Protein AF-A0A5D3K9W5-F1 (afdb_monomer_lite)

Secondary structure (DSSP, 8-state):
--HHHHHHHHHGGGGGSPPPPSPPP---PPPPPPHHHHHHHHHHHHHHHHHHHHHHHHHHHHHHHHHHHHHHHHS-----------------

Foldseek 3Di:
DDPLVVQCVVPNPVSNVDDDDDDPPDDPDDDDQDPVNVVVVVVVVVVVVVVVVVVVVVVVVVVVVVVVVVVVVPPDPPPDDDDPPPPPDDDD

Radius of gyration: 39.45 Å; chains: 1; bounding box: 57×43×118 Å

pLDDT: mean 80.97, std 15.89, range [46.09, 98.56]

Structure (mmCIF, N/CA/C/O backbone):
data_AF-A0A5D3K9W5-F1
#
_entry.id   AF-A0A5D3K9W5-F1
#
loop_
_atom_site.group_PDB
_atom_site.id
_atom_site.type_symbol
_atom_site.label_atom_id
_atom_site.label_alt_id
_atom_site.label_comp_id
_atom_site.label_asym_id
_atom_site.label_entity_id
_atom_site.label_seq_id
_atom_site.pdbx_PDB_ins_code
_atom_site.Cartn_x
_atom_site.Cartn_y
_atom_site.Cartn_z
_atom_site.occupancy
_atom_site.B_iso_or_equiv
_atom_site.auth_seq_id
_atom_site.auth_comp_id
_atom_site.auth_asym_id
_atom_site.auth_atom_id
_atom_site.pdbx_PDB_model_num
ATOM 1 N N . LEU A 1 1 ? 4.114 -2.604 -36.233 1.00 66.62 1 LEU A N 1
ATOM 2 C CA . LEU A 1 1 ? 3.705 -3.005 -37.598 1.00 66.62 1 LEU A CA 1
ATOM 3 C C . LEU A 1 1 ? 4.788 -3.911 -38.183 1.00 66.62 1 LEU A C 1
ATOM 5 O O . LEU A 1 1 ? 5.950 -3.522 -38.111 1.00 66.62 1 LEU A O 1
ATOM 9 N N . HIS A 1 2 ? 4.439 -5.111 -38.656 1.00 83.50 2 HIS A N 1
ATOM 10 C CA . HIS A 1 2 ? 5.404 -6.132 -39.094 1.00 83.50 2 HIS A CA 1
ATOM 11 C C . HIS A 1 2 ? 6.108 -5.765 -40.407 1.00 83.50 2 HIS A C 1
ATOM 13 O O . HIS A 1 2 ? 5.531 -5.095 -41.263 1.00 83.50 2 HIS A O 1
ATOM 19 N N . ASP A 1 3 ? 7.340 -6.246 -40.583 1.00 80.69 3 ASP A N 1
ATOM 20 C CA . ASP A 1 3 ? 8.166 -5.910 -41.748 1.00 80.69 3 ASP A CA 1
ATOM 21 C C . ASP A 1 3 ? 7.603 -6.449 -43.071 1.00 80.69 3 ASP A C 1
ATOM 23 O O . ASP A 1 3 ? 7.812 -5.823 -44.108 1.00 80.69 3 ASP A O 1
ATOM 27 N N . TRP A 1 4 ? 6.849 -7.557 -43.056 1.00 80.88 4 TRP A N 1
ATOM 28 C CA . TRP A 1 4 ? 6.196 -8.104 -44.255 1.00 80.88 4 TRP A CA 1
ATOM 29 C C . TRP A 1 4 ? 5.082 -7.186 -44.783 1.00 80.88 4 TRP A C 1
ATOM 31 O O . TRP A 1 4 ? 5.018 -6.947 -45.984 1.00 80.88 4 TRP A O 1
ATOM 41 N N . ILE A 1 5 ? 4.291 -6.577 -43.887 1.00 89.69 5 ILE A N 1
ATOM 42 C CA . ILE A 1 5 ? 3.232 -5.614 -44.242 1.00 89.69 5 ILE A CA 1
ATOM 43 C C . ILE A 1 5 ? 3.845 -4.393 -44.929 1.00 89.69 5 ILE A C 1
ATOM 45 O O . ILE A 1 5 ? 3.334 -3.913 -45.937 1.00 89.69 5 ILE A O 1
ATOM 49 N N . LYS A 1 6 ? 4.973 -3.900 -44.399 1.00 87.62 6 LYS A N 1
ATOM 50 C CA . LYS A 1 6 ? 5.649 -2.720 -44.949 1.00 87.62 6 LYS A CA 1
ATOM 51 C C . LYS A 1 6 ? 6.103 -2.917 -46.393 1.00 87.62 6 LYS A C 1
ATOM 53 O O . LYS A 1 6 ? 6.005 -1.967 -47.153 1.00 87.62 6 LYS A O 1
ATOM 58 N N . ALA A 1 7 ? 6.570 -4.105 -46.779 1.00 85.81 7 ALA A N 1
ATOM 59 C CA . ALA A 1 7 ? 6.966 -4.306 -48.176 1.00 85.81 7 ALA A CA 1
ATOM 60 C C . ALA A 1 7 ? 5.851 -4.738 -49.100 1.00 85.81 7 ALA A C 1
ATOM 62 O O . ALA A 1 7 ? 5.932 -4.418 -50.274 1.00 85.81 7 ALA A O 1
ATOM 63 N N . TRP A 1 8 ? 4.804 -5.392 -48.597 1.00 87.62 8 TRP A N 1
ATOM 64 C CA . TRP A 1 8 ? 3.592 -5.550 -49.398 1.00 87.62 8 TRP A CA 1
ATOM 65 C C . TRP A 1 8 ? 3.051 -4.183 -49.838 1.00 87.62 8 TRP A C 1
ATOM 67 O O . TRP A 1 8 ? 2.702 -3.993 -50.995 1.00 87.62 8 TRP A O 1
ATOM 77 N N . ASN A 1 9 ? 3.055 -3.201 -48.933 1.00 90.94 9 ASN A N 1
ATOM 78 C CA . ASN A 1 9 ? 2.618 -1.844 -49.257 1.00 90.94 9 ASN A CA 1
ATOM 79 C C . ASN A 1 9 ? 3.598 -1.066 -50.151 1.00 90.94 9 ASN A C 1
ATOM 81 O O . ASN A 1 9 ? 3.175 -0.105 -50.784 1.00 90.94 9 ASN A O 1
ATOM 85 N N . ALA A 1 10 ? 4.884 -1.426 -50.164 1.00 87.75 10 ALA A N 1
ATOM 86 C CA . ALA A 1 10 ? 5.903 -0.724 -50.946 1.00 87.75 10 ALA A CA 1
ATOM 87 C C . ALA A 1 10 ? 6.040 -1.295 -52.364 1.00 87.75 10 ALA A C 1
ATOM 89 O O . ALA A 1 10 ? 5.978 -0.547 -53.333 1.00 87.75 10 ALA A O 1
ATOM 90 N N . ASP A 1 11 ? 6.179 -2.617 -52.469 1.00 86.88 11 ASP A N 1
ATOM 91 C CA . ASP A 1 11 ? 6.579 -3.313 -53.695 1.00 86.88 11 ASP A CA 1
ATOM 92 C C . ASP A 1 11 ? 5.565 -4.405 -54.101 1.00 86.88 11 ASP A C 1
ATOM 94 O O . ASP A 1 11 ? 5.822 -5.211 -54.993 1.00 86.88 11 ASP A O 1
ATOM 98 N N . GLY A 1 12 ? 4.409 -4.487 -53.428 1.00 87.50 12 GLY A N 1
ATOM 99 C CA . GLY A 1 12 ? 3.373 -5.471 -53.740 1.00 87.50 12 GLY A CA 1
ATOM 100 C C . GLY A 1 12 ? 3.854 -6.923 -53.568 1.00 87.50 12 GLY A C 1
ATOM 101 O O . GLY A 1 12 ? 4.575 -7.229 -52.610 1.00 87.50 12 GLY A O 1
ATOM 102 N N . PRO A 1 13 ? 3.466 -7.840 -54.476 1.00 88.00 13 PRO A N 1
ATOM 103 C CA . PRO A 1 13 ? 3.903 -9.237 -54.443 1.00 88.00 13 PRO A CA 1
ATOM 104 C C . PRO A 1 13 ? 5.429 -9.411 -54.494 1.00 88.00 13 PRO A C 1
ATOM 106 O O . PRO A 1 13 ? 5.964 -10.293 -53.818 1.00 88.00 13 PRO A O 1
ATOM 109 N N . ASP A 1 14 ? 6.143 -8.545 -55.218 1.00 83.00 14 ASP A N 1
ATOM 110 C CA . ASP A 1 14 ? 7.606 -8.609 -55.336 1.00 83.00 14 ASP A CA 1
ATOM 111 C C . ASP A 1 14 ? 8.300 -8.291 -54.001 1.00 83.00 14 ASP A C 1
ATOM 113 O O . ASP A 1 14 ? 9.337 -8.874 -53.665 1.00 83.00 14 ASP A O 1
ATOM 117 N N . GLY A 1 15 ? 7.664 -7.473 -53.157 1.00 84.44 15 GLY A N 1
ATOM 118 C CA . GLY A 1 15 ? 8.113 -7.161 -51.799 1.00 84.44 15 GLY A CA 1
ATOM 119 C C . GLY A 1 15 ? 8.074 -8.340 -50.824 1.00 84.44 15 GLY A C 1
ATOM 120 O O . G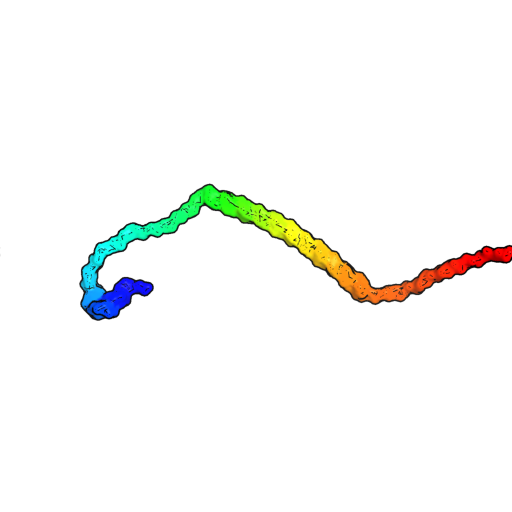LY A 1 15 ? 8.691 -8.274 -49.756 1.00 84.44 15 GLY A O 1
ATOM 121 N N . LEU A 1 16 ? 7.387 -9.437 -51.154 1.00 81.94 16 LEU A N 1
ATOM 122 C CA . LEU A 1 16 ? 7.406 -10.666 -50.352 1.00 81.94 16 LEU A CA 1
ATOM 123 C C . LEU A 1 16 ? 8.569 -11.597 -50.724 1.00 81.94 16 LEU A C 1
ATOM 125 O O . LEU A 1 16 ? 9.017 -12.362 -49.873 1.00 81.94 16 LEU A O 1
ATOM 129 N N . ASN A 1 17 ? 9.103 -11.483 -51.945 1.00 82.56 17 ASN A N 1
ATOM 130 C CA . ASN A 1 17 ? 10.204 -12.308 -52.461 1.00 82.56 17 ASN A CA 1
ATOM 131 C C . ASN A 1 17 ? 11.592 -11.667 -52.291 1.00 82.56 17 ASN A C 1
ATOM 133 O O . ASN A 1 17 ? 12.596 -12.183 -52.791 1.00 82.56 17 ASN A O 1
ATOM 137 N N . ARG A 1 18 ? 11.683 -10.541 -51.579 1.00 77.31 18 ARG A N 1
ATOM 138 C CA . ARG A 1 18 ? 12.962 -9.871 -51.322 1.00 77.31 18 ARG A CA 1
ATOM 139 C C . ARG A 1 18 ? 13.914 -10.771 -50.538 1.00 77.31 18 ARG A C 1
ATOM 141 O O . ARG A 1 18 ? 13.540 -11.407 -49.550 1.00 77.31 18 ARG A O 1
ATOM 148 N N . LYS A 1 19 ? 15.184 -10.782 -50.952 1.00 75.00 19 LYS A N 1
ATOM 149 C CA . LYS A 1 19 ? 16.235 -11.470 -50.195 1.00 75.00 19 LYS A CA 1
ATOM 150 C C . LYS A 1 19 ? 16.302 -10.875 -48.782 1.00 75.00 19 LYS A C 1
ATOM 152 O O . LYS A 1 19 ? 16.240 -9.649 -48.660 1.00 75.00 19 LYS A O 1
ATOM 157 N N . PRO A 1 20 ? 16.418 -11.705 -47.726 1.00 69.44 20 PRO A N 1
ATOM 158 C CA . PRO A 1 20 ? 16.561 -11.211 -46.365 1.00 69.44 20 PRO A CA 1
ATOM 159 C C . PRO A 1 20 ? 17.662 -10.152 -46.303 1.00 69.44 20 PRO A C 1
ATOM 161 O O . PRO A 1 20 ? 18.812 -10.423 -46.653 1.00 69.44 20 PRO A O 1
ATOM 164 N N . GLY A 1 21 ? 17.288 -8.937 -45.901 1.00 70.00 21 GLY A N 1
ATOM 165 C CA . GLY A 1 21 ? 18.251 -7.869 -45.671 1.00 70.00 21 GLY A CA 1
ATOM 166 C C . GLY A 1 21 ? 19.200 -8.223 -44.519 1.00 70.00 21 GLY A C 1
ATOM 167 O O . GLY A 1 21 ? 18.948 -9.182 -43.778 1.00 70.00 21 GLY A O 1
ATOM 168 N N . PRO A 1 22 ? 20.284 -7.454 -44.332 1.00 74.12 22 PRO A N 1
ATOM 169 C CA . PRO A 1 22 ? 21.192 -7.637 -43.206 1.00 74.12 22 PRO A CA 1
ATOM 170 C C . PRO A 1 22 ? 20.408 -7.731 -41.895 1.00 74.12 22 PRO A C 1
ATOM 172 O O . PRO A 1 22 ? 19.527 -6.905 -41.636 1.00 74.12 22 PRO A O 1
ATOM 175 N N . LYS A 1 23 ? 20.694 -8.756 -41.079 1.00 69.88 23 LYS A N 1
ATOM 176 C CA . LYS A 1 23 ? 19.989 -8.943 -39.806 1.00 69.88 23 LYS A CA 1
ATOM 177 C C . LYS A 1 23 ? 20.118 -7.657 -38.978 1.00 69.88 23 LYS A C 1
ATOM 179 O O . LYS A 1 23 ? 21.235 -7.148 -38.859 1.00 69.88 23 LYS A O 1
ATOM 184 N N . PRO A 1 24 ? 19.014 -7.131 -38.411 1.00 71.75 24 PRO A N 1
ATOM 185 C CA . PRO A 1 24 ? 19.080 -5.955 -37.557 1.00 71.75 24 PRO A CA 1
ATOM 186 C C . PRO A 1 24 ? 20.113 -6.199 -36.455 1.00 71.75 24 PRO A C 1
ATOM 188 O O . PRO A 1 24 ? 20.142 -7.278 -35.858 1.00 71.75 24 PRO A O 1
ATOM 191 N N . GLY A 1 25 ? 20.985 -5.210 -36.244 1.00 74.50 25 GLY A N 1
ATOM 192 C CA . GLY A 1 25 ? 22.073 -5.285 -35.273 1.00 74.50 25 GLY A CA 1
ATOM 193 C C . GLY A 1 25 ? 21.580 -5.600 -33.855 1.00 74.50 25 GLY A C 1
ATOM 194 O O . GLY A 1 25 ? 20.373 -5.557 -33.587 1.00 74.50 25 GLY A O 1
ATOM 195 N N . PRO A 1 26 ? 22.496 -5.922 -32.927 1.00 77.38 26 PRO A N 1
ATOM 196 C CA . PRO A 1 26 ? 22.129 -6.362 -31.588 1.00 77.38 26 PRO A CA 1
ATOM 197 C C . PRO A 1 26 ? 21.201 -5.337 -30.927 1.00 77.38 26 PRO A C 1
ATOM 199 O O . PRO A 1 26 ? 21.577 -4.189 -30.682 1.00 77.38 26 PRO A O 1
ATOM 202 N N . ARG A 1 27 ? 19.958 -5.749 -30.649 1.00 74.75 27 ARG A N 1
ATOM 203 C CA . ARG A 1 27 ? 19.025 -4.941 -29.859 1.00 74.75 27 ARG A CA 1
ATOM 204 C C . ARG A 1 27 ? 19.626 -4.778 -28.470 1.00 74.75 27 ARG A C 1
ATOM 206 O O . ARG A 1 27 ? 19.903 -5.776 -27.810 1.00 74.75 27 ARG A O 1
ATOM 213 N N . LYS A 1 28 ? 19.796 -3.532 -28.015 1.00 74.75 28 LYS A N 1
ATOM 214 C CA . LYS A 1 28 ? 20.149 -3.248 -26.620 1.00 74.75 28 LYS A CA 1
ATOM 215 C C . LYS A 1 28 ? 19.042 -3.821 -25.733 1.00 74.75 28 LYS A C 1
ATOM 217 O O . LYS A 1 28 ? 17.940 -3.276 -25.684 1.00 74.75 28 LYS A O 1
ATOM 222 N N . LEU A 1 29 ? 19.311 -4.962 -25.104 1.00 74.69 29 LEU A N 1
ATOM 223 C CA . LEU A 1 29 ? 18.399 -5.565 -24.141 1.00 74.69 29 LEU A CA 1
ATOM 224 C C . LEU A 1 29 ? 18.345 -4.673 -22.901 1.00 74.69 29 LEU A C 1
ATOM 226 O O . LEU A 1 29 ? 19.341 -4.052 -22.525 1.00 74.69 29 LEU A O 1
ATOM 230 N N . ARG A 1 30 ? 17.169 -4.592 -22.274 1.00 77.38 30 ARG A N 1
ATOM 231 C CA . ARG A 1 30 ? 17.029 -3.880 -21.004 1.00 77.38 30 ARG A CA 1
ATOM 232 C C . ARG A 1 30 ? 17.952 -4.558 -19.974 1.00 77.38 30 ARG A C 1
ATOM 234 O O . ARG A 1 30 ? 17.911 -5.787 -19.890 1.00 77.38 30 ARG A O 1
ATOM 241 N N . PRO A 1 31 ? 18.765 -3.804 -19.212 1.00 75.00 31 PRO A N 1
ATOM 242 C CA . PRO A 1 31 ? 19.618 -4.388 -18.184 1.00 75.00 31 PRO A CA 1
ATOM 243 C C . PRO A 1 31 ? 18.772 -5.179 -17.184 1.00 75.00 31 PRO A C 1
ATOM 245 O O . PRO A 1 31 ? 17.725 -4.695 -16.744 1.00 75.00 31 PRO A O 1
ATOM 248 N N . LEU A 1 32 ? 19.198 -6.398 -16.844 1.00 75.75 32 LEU A N 1
ATOM 249 C CA . LEU A 1 32 ? 18.562 -7.146 -15.765 1.00 75.75 32 LEU A CA 1
ATOM 250 C C . LEU A 1 32 ? 18.898 -6.470 -14.435 1.00 75.75 32 LEU A C 1
ATOM 252 O O . LEU A 1 32 ? 20.058 -6.151 -14.182 1.00 75.75 32 LEU A O 1
ATOM 256 N N . ALA A 1 33 ? 17.884 -6.287 -13.588 1.00 77.00 33 ALA A N 1
ATOM 257 C CA . ALA A 1 33 ? 18.077 -5.786 -12.232 1.00 77.00 33 ALA A CA 1
ATOM 258 C C . ALA A 1 33 ? 19.068 -6.685 -11.483 1.00 77.00 33 ALA A C 1
ATOM 260 O O . ALA A 1 33 ? 18.903 -7.915 -11.452 1.00 77.00 33 ALA A O 1
ATOM 261 N N . THR A 1 34 ? 20.085 -6.066 -10.891 1.00 84.19 34 THR A N 1
ATOM 262 C CA . THR A 1 34 ? 21.127 -6.774 -10.153 1.00 84.19 34 THR A CA 1
ATOM 263 C C . THR A 1 34 ? 20.584 -7.284 -8.817 1.00 84.19 34 THR A C 1
ATOM 265 O O . THR A 1 34 ? 19.470 -6.964 -8.392 1.00 84.19 34 THR A O 1
ATOM 268 N N . TYR A 1 35 ? 21.347 -8.142 -8.145 1.00 78.94 35 TYR A N 1
ATOM 269 C CA . TYR A 1 35 ? 20.953 -8.669 -6.840 1.00 78.94 35 TYR A CA 1
ATOM 270 C C . TYR A 1 35 ? 20.857 -7.569 -5.767 1.00 78.94 35 TYR A C 1
ATOM 272 O O . TYR A 1 35 ? 19.941 -7.602 -4.941 1.00 78.94 35 TYR A O 1
ATOM 280 N N . ASP A 1 36 ? 21.729 -6.562 -5.831 1.00 82.94 36 ASP A N 1
ATOM 281 C CA . ASP A 1 36 ? 21.711 -5.426 -4.907 1.00 82.94 36 ASP A CA 1
ATOM 282 C C . ASP A 1 36 ? 20.496 -4.516 -5.130 1.00 82.94 36 ASP A C 1
ATOM 284 O O . ASP A 1 36 ? 19.870 -4.096 -4.154 1.00 82.94 36 ASP A O 1
ATOM 288 N N . ASP A 1 37 ? 20.060 -4.320 -6.382 1.00 84.62 37 ASP A N 1
ATOM 289 C CA . ASP A 1 37 ? 18.811 -3.601 -6.698 1.00 84.62 37 ASP A CA 1
ATOM 290 C C . ASP A 1 37 ? 17.585 -4.289 -6.080 1.00 84.62 37 ASP A C 1
ATOM 292 O O . ASP A 1 37 ? 16.651 -3.650 -5.595 1.00 84.62 37 ASP A O 1
ATOM 296 N N . LYS A 1 38 ? 17.579 -5.625 -6.064 1.00 85.31 38 LYS A N 1
ATOM 297 C CA . LYS A 1 38 ? 16.484 -6.403 -5.467 1.00 85.31 38 LYS A CA 1
ATOM 298 C C . LYS A 1 38 ? 16.498 -6.320 -3.943 1.00 85.31 38 LYS A C 1
ATOM 300 O O . LYS A 1 38 ? 15.435 -6.222 -3.331 1.00 85.31 38 LYS A O 1
ATOM 305 N N . ARG A 1 39 ? 17.682 -6.352 -3.321 1.00 81.00 39 ARG A N 1
ATOM 306 C CA . ARG A 1 39 ? 17.835 -6.196 -1.865 1.00 81.00 39 ARG A CA 1
ATOM 307 C C . ARG A 1 39 ? 17.411 -4.808 -1.395 1.00 81.00 39 ARG A C 1
ATOM 309 O O . ARG A 1 39 ? 16.704 -4.710 -0.392 1.00 81.00 39 ARG A O 1
ATOM 316 N N . SER A 1 40 ? 17.795 -3.759 -2.121 1.00 88.88 40 SER A N 1
ATOM 317 C CA . SER A 1 40 ? 17.400 -2.385 -1.800 1.00 88.88 40 SER 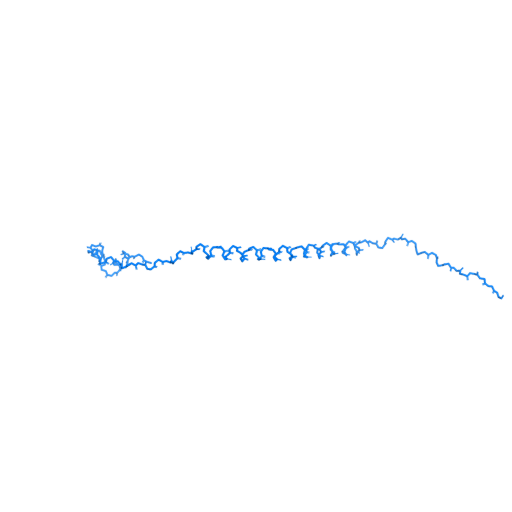A CA 1
ATOM 318 C C . SER A 1 40 ? 15.889 -2.182 -1.964 1.00 88.88 40 SER A C 1
ATOM 320 O O . SER A 1 40 ? 15.244 -1.663 -1.053 1.00 88.88 40 SER A O 1
ATOM 322 N N . ALA A 1 41 ? 15.289 -2.697 -3.042 1.00 92.00 41 ALA A N 1
ATOM 323 C CA . ALA A 1 41 ? 13.840 -2.669 -3.242 1.00 92.00 41 ALA A CA 1
ATOM 324 C C . ALA A 1 41 ? 13.075 -3.421 -2.138 1.00 92.00 41 ALA A C 1
ATOM 326 O O . ALA A 1 41 ? 12.051 -2.941 -1.652 1.00 92.00 41 ALA A O 1
ATOM 327 N N . LEU A 1 42 ? 13.585 -4.576 -1.697 1.00 93.94 42 LEU A N 1
ATOM 328 C CA . LEU A 1 42 ? 13.007 -5.337 -0.589 1.00 93.94 42 LEU A CA 1
ATOM 329 C C . LEU A 1 42 ? 13.053 -4.535 0.719 1.00 93.94 42 LEU A C 1
ATOM 331 O O . LEU A 1 42 ? 12.058 -4.491 1.443 1.00 93.94 42 LEU A O 1
ATOM 335 N N . ALA A 1 43 ? 14.180 -3.887 1.024 1.00 95.06 43 ALA A N 1
ATOM 336 C CA . ALA A 1 43 ? 14.309 -3.057 2.220 1.00 95.06 43 ALA A CA 1
ATOM 337 C C . ALA A 1 43 ? 13.306 -1.890 2.209 1.00 95.06 43 ALA A C 1
ATOM 339 O O . ALA A 1 43 ? 12.611 -1.683 3.202 1.00 95.06 43 ALA A O 1
ATOM 340 N N . LEU A 1 44 ? 13.164 -1.201 1.071 1.00 96.00 44 LEU A N 1
ATOM 341 C CA . LEU A 1 44 ? 12.177 -0.131 0.881 1.00 96.00 44 LEU A CA 1
ATOM 342 C C . LEU A 1 44 ? 10.731 -0.631 1.014 1.00 96.00 44 LEU A C 1
ATOM 344 O O . LEU A 1 44 ? 9.889 0.034 1.613 1.00 96.00 44 LEU A O 1
ATOM 348 N N . ALA A 1 45 ? 10.429 -1.818 0.487 1.00 97.00 45 ALA A N 1
ATOM 349 C CA . ALA A 1 45 ? 9.105 -2.411 0.637 1.00 97.00 45 ALA A CA 1
ATOM 350 C C . ALA A 1 45 ? 8.792 -2.707 2.111 1.00 97.00 45 ALA A C 1
ATOM 352 O O . ALA A 1 45 ? 7.703 -2.393 2.585 1.00 97.00 45 ALA A O 1
ATOM 353 N N . LYS A 1 46 ? 9.757 -3.252 2.863 1.00 97.81 46 LYS A N 1
ATOM 354 C CA . LYS A 1 46 ? 9.588 -3.543 4.295 1.00 97.81 46 LYS A CA 1
ATOM 355 C C . LYS A 1 46 ? 9.360 -2.286 5.130 1.00 97.81 46 LYS A C 1
ATOM 357 O O . LYS A 1 46 ? 8.489 -2.296 5.996 1.00 97.81 46 LYS A O 1
ATOM 362 N N . THR A 1 47 ? 10.106 -1.211 4.879 1.00 97.56 47 THR A N 1
ATOM 363 C CA . THR A 1 47 ? 9.903 0.052 5.606 1.00 97.56 47 THR A CA 1
ATOM 364 C C . THR A 1 47 ? 8.527 0.638 5.315 1.00 97.56 47 THR A C 1
ATOM 366 O O . THR A 1 47 ? 7.836 1.056 6.244 1.00 97.56 47 THR A O 1
ATOM 369 N N . ARG A 1 48 ? 8.087 0.591 4.051 1.00 97.50 48 ARG A N 1
ATOM 370 C CA . ARG A 1 48 ? 6.752 1.052 3.664 1.00 97.50 48 ARG A CA 1
ATOM 371 C C . ARG A 1 48 ? 5.640 0.222 4.303 1.00 97.50 48 ARG A C 1
ATOM 373 O O . ARG A 1 48 ? 4.654 0.795 4.752 1.00 97.50 48 ARG A O 1
ATOM 380 N N . ILE A 1 49 ? 5.799 -1.100 4.375 1.00 98.19 49 ILE A N 1
ATOM 381 C CA . ILE A 1 49 ? 4.839 -1.987 5.051 1.00 98.19 49 ILE A CA 1
ATOM 382 C C . ILE A 1 49 ? 4.709 -1.605 6.529 1.00 98.19 49 ILE A C 1
ATOM 384 O O . ILE A 1 49 ? 3.599 -1.357 6.987 1.00 98.19 49 ILE A O 1
ATOM 388 N N . ALA A 1 50 ? 5.825 -1.455 7.246 1.00 98.25 50 ALA A N 1
ATOM 389 C CA . ALA A 1 50 ? 5.798 -1.099 8.665 1.00 98.25 50 ALA A CA 1
ATOM 390 C C . ALA A 1 50 ? 5.143 0.273 8.925 1.00 98.25 50 ALA A C 1
ATOM 392 O O . ALA A 1 50 ? 4.463 0.475 9.932 1.00 98.25 50 ALA A O 1
ATOM 393 N N . GLU A 1 51 ? 5.336 1.237 8.023 1.00 98.12 51 GLU A N 1
ATOM 394 C CA . GLU A 1 51 ? 4.661 2.536 8.086 1.00 98.12 51 GLU A CA 1
ATOM 395 C C . GLU A 1 51 ? 3.143 2.393 7.911 1.00 98.12 51 GLU A C 1
ATOM 397 O O . GLU A 1 51 ? 2.369 2.950 8.692 1.00 98.12 51 GLU A O 1
ATOM 402 N N . LEU A 1 52 ? 2.713 1.612 6.916 1.00 98.56 52 LEU A N 1
ATOM 403 C CA . LEU A 1 52 ? 1.299 1.362 6.651 1.00 98.56 52 LEU A CA 1
ATOM 404 C C . LEU A 1 52 ? 0.623 0.633 7.814 1.00 98.56 52 LEU A C 1
ATOM 406 O O . LEU A 1 52 ? -0.478 1.012 8.200 1.00 98.56 52 LEU A O 1
ATOM 410 N N . GLU A 1 53 ? 1.284 -0.348 8.424 1.00 98.31 53 GLU A N 1
ATOM 411 C CA . GLU A 1 53 ? 0.767 -1.055 9.601 1.00 98.31 53 GLU A CA 1
ATOM 412 C C . GLU A 1 53 ? 0.520 -0.100 10.778 1.00 98.31 53 GLU A C 1
ATOM 414 O O . GLU A 1 53 ? -0.530 -0.163 11.423 1.00 98.31 53 GLU A O 1
ATOM 419 N N . ARG A 1 54 ? 1.432 0.852 11.021 1.00 98.00 54 ARG A N 1
ATOM 420 C CA . ARG A 1 54 ? 1.245 1.894 12.048 1.00 98.00 54 ARG A CA 1
ATOM 421 C C . ARG A 1 54 ? 0.055 2.801 11.734 1.00 98.00 54 ARG A C 1
ATOM 423 O O . ARG A 1 54 ? -0.714 3.131 12.637 1.00 98.00 54 ARG A O 1
ATOM 430 N N . LEU A 1 55 ? -0.103 3.204 10.471 1.00 98.50 55 LEU A N 1
ATOM 431 C CA . LEU A 1 55 ? -1.225 4.041 10.038 1.00 98.50 55 LEU A CA 1
ATOM 432 C C . LEU A 1 55 ? -2.564 3.313 10.182 1.00 98.50 55 LEU A C 1
ATOM 434 O O . LEU A 1 55 ? -3.509 3.892 10.714 1.00 98.50 55 LEU A O 1
ATOM 438 N N . VAL A 1 56 ? -2.631 2.044 9.778 1.00 98.00 56 VAL A N 1
ATOM 439 C CA . VAL A 1 56 ? -3.833 1.210 9.924 1.00 98.00 56 VAL A CA 1
ATOM 440 C C . VAL A 1 56 ? -4.188 1.030 11.398 1.00 98.00 56 VAL A C 1
ATOM 442 O O . VAL A 1 56 ? -5.348 1.199 11.766 1.00 98.00 56 VAL A O 1
ATOM 445 N N . GLY A 1 57 ? -3.201 0.771 12.263 1.00 97.06 57 GLY A N 1
ATOM 446 C CA . GLY A 1 57 ? -3.425 0.690 13.708 1.00 97.06 57 GLY A CA 1
ATOM 447 C C . GLY A 1 57 ? -4.031 1.974 14.284 1.00 97.06 57 GLY A C 1
ATOM 448 O O . GLY A 1 57 ? -4.995 1.917 15.046 1.00 97.06 57 GLY A O 1
ATOM 449 N N . ARG A 1 58 ? -3.527 3.144 13.868 1.00 97.56 58 ARG A N 1
ATOM 450 C CA . ARG A 1 58 ? -4.088 4.445 14.268 1.00 97.56 58 ARG A CA 1
ATOM 451 C C . ARG A 1 58 ? -5.528 4.627 13.793 1.00 97.56 58 ARG A C 1
ATOM 453 O O . ARG A 1 58 ? -6.392 4.967 14.594 1.00 97.56 58 ARG A O 1
ATOM 460 N N . GLN A 1 59 ? -5.790 4.352 12.518 1.00 98.19 59 GLN A N 1
ATOM 461 C CA . GLN A 1 59 ? -7.129 4.471 11.939 1.00 98.19 59 GLN A CA 1
ATOM 462 C C . GLN A 1 59 ? -8.137 3.539 12.619 1.00 98.19 59 GLN A C 1
ATOM 464 O O . GLN A 1 59 ? -9.281 3.931 12.837 1.00 98.19 59 GLN A O 1
ATOM 469 N N . GLN A 1 60 ? -7.721 2.325 12.991 1.00 97.81 60 GLN A N 1
ATOM 470 C CA . GLN A 1 60 ? -8.573 1.382 13.711 1.00 97.81 60 GLN A CA 1
ATOM 471 C C . GLN A 1 60 ? -9.008 1.945 15.071 1.00 97.81 60 GLN A C 1
ATOM 473 O O . GLN A 1 60 ? -10.195 1.905 15.396 1.00 97.81 60 GLN A O 1
ATOM 478 N N . MET A 1 61 ? -8.076 2.537 15.828 1.00 97.81 61 MET A N 1
ATOM 479 C CA . MET A 1 61 ? -8.399 3.198 17.097 1.00 97.81 61 MET A CA 1
ATOM 480 C C . MET A 1 61 ? -9.368 4.371 16.904 1.00 97.81 61 MET A C 1
ATOM 482 O O . MET A 1 61 ? -10.332 4.494 17.661 1.00 97.81 61 MET A O 1
ATOM 486 N N . ASP A 1 62 ? -9.153 5.197 15.877 1.00 97.69 62 ASP A N 1
ATOM 487 C CA . ASP A 1 62 ? -10.031 6.331 15.570 1.00 97.69 62 ASP A CA 1
ATOM 488 C C . ASP A 1 62 ? -11.460 5.851 15.252 1.00 97.69 62 ASP A C 1
ATOM 490 O O . ASP A 1 62 ? -12.440 6.383 15.776 1.00 97.69 62 ASP A O 1
ATOM 494 N N . LEU A 1 63 ? -11.603 4.794 14.444 1.00 97.94 63 LEU A N 1
ATOM 495 C CA . LEU A 1 63 ? -12.907 4.201 14.134 1.00 97.94 63 LEU A CA 1
ATOM 496 C C . LEU A 1 63 ? -13.610 3.659 15.379 1.00 97.94 63 LEU A C 1
ATOM 498 O O . LEU A 1 63 ? -14.821 3.839 15.526 1.00 97.94 63 LEU A O 1
ATOM 502 N N . ASP A 1 64 ? -12.877 3.005 16.275 1.00 97.69 64 ASP A N 1
ATOM 503 C CA . ASP A 1 64 ? -13.450 2.472 17.508 1.00 97.69 64 ASP A CA 1
ATOM 504 C C . ASP A 1 64 ? -13.871 3.593 18.468 1.00 97.69 64 ASP A C 1
ATOM 506 O O . ASP A 1 64 ? -14.952 3.509 19.061 1.00 97.69 64 ASP A O 1
ATOM 510 N N . PHE A 1 65 ? -13.115 4.694 18.524 1.00 97.12 65 PHE A N 1
ATOM 511 C CA . PHE A 1 65 ? -13.529 5.919 19.209 1.00 97.12 65 PHE A CA 1
ATOM 512 C C . PHE A 1 65 ? -14.841 6.476 18.634 1.00 97.12 65 PHE A C 1
ATOM 514 O O . PHE A 1 65 ? -15.804 6.687 19.377 1.00 97.12 65 PHE A O 1
ATOM 521 N N . PHE A 1 66 ? -14.943 6.645 17.310 1.00 96.25 66 PHE A N 1
ATOM 522 C CA . PHE A 1 66 ? -16.167 7.160 16.685 1.00 96.25 66 PHE A CA 1
ATOM 523 C C . PHE A 1 66 ? -17.364 6.230 16.885 1.00 96.25 66 PHE A C 1
ATOM 525 O O . PHE A 1 66 ? -18.476 6.691 17.152 1.00 96.25 66 PHE A O 1
ATOM 532 N N . ARG A 1 67 ? -17.159 4.910 16.819 1.00 96.19 67 ARG A N 1
ATOM 533 C CA . ARG A 1 67 ? -18.206 3.921 17.111 1.00 96.19 67 ARG A CA 1
ATOM 534 C C . ARG A 1 67 ? -18.738 4.073 18.533 1.00 96.19 67 ARG A C 1
ATOM 536 O O . ARG A 1 67 ? -19.952 4.001 18.731 1.00 96.19 67 ARG A O 1
ATOM 543 N N . GLN A 1 68 ? -17.863 4.288 19.514 1.00 95.25 68 GLN A N 1
ATOM 544 C CA . GLN A 1 68 ? -18.267 4.514 20.902 1.00 95.25 68 GLN A CA 1
ATOM 545 C C . GLN A 1 68 ? -19.005 5.846 21.068 1.00 95.25 68 GLN A C 1
ATOM 547 O O . GLN A 1 68 ? -20.084 5.864 21.661 1.00 95.25 68 GLN A O 1
ATOM 552 N N . ALA A 1 69 ? -18.492 6.930 20.483 1.00 95.19 69 ALA A N 1
ATOM 55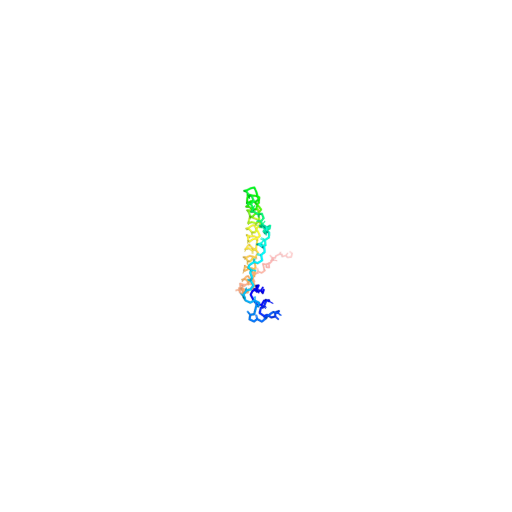3 C CA . ALA A 1 69 ? -19.124 8.248 20.535 1.00 95.19 69 ALA A CA 1
ATOM 554 C C . ALA A 1 69 ? -20.540 8.233 19.932 1.00 95.19 69 ALA A C 1
ATOM 556 O O . ALA A 1 69 ? -21.496 8.710 20.545 1.00 95.19 69 ALA A O 1
ATOM 557 N N . LEU A 1 70 ? -20.712 7.599 18.768 1.00 94.56 70 LEU A N 1
ATOM 558 C CA . LEU A 1 70 ? -22.020 7.464 18.126 1.00 94.56 70 LEU A CA 1
ATOM 559 C C . LEU A 1 70 ? -22.982 6.580 18.933 1.00 94.56 70 LEU A C 1
ATOM 561 O O . LEU A 1 70 ? -24.182 6.850 18.957 1.00 94.56 70 LEU A O 1
ATOM 565 N N . ARG A 1 71 ? -22.489 5.536 19.614 1.00 93.44 71 ARG A N 1
ATOM 566 C CA . ARG A 1 71 ? -23.313 4.725 20.530 1.00 93.44 71 ARG A CA 1
ATOM 567 C C . ARG A 1 71 ? -23.751 5.517 21.758 1.00 93.44 71 ARG A C 1
ATOM 569 O O . ARG A 1 71 ? -24.903 5.387 22.160 1.00 93.44 71 ARG A O 1
ATOM 576 N N . ALA A 1 72 ? -22.865 6.331 22.328 1.00 90.94 72 ALA A N 1
ATOM 577 C CA . ALA A 1 72 ? -23.193 7.201 23.452 1.00 90.94 72 ALA A CA 1
ATOM 578 C C . ALA A 1 72 ? -24.276 8.220 23.070 1.00 90.94 72 ALA A C 1
ATOM 580 O O . ALA A 1 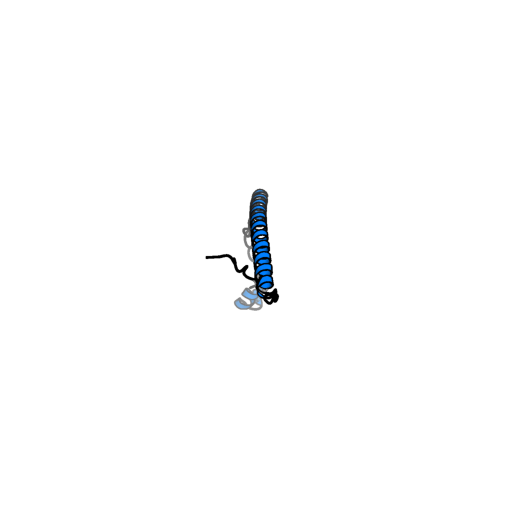72 ? -25.219 8.408 23.829 1.00 90.94 72 ALA A O 1
ATOM 581 N N . LEU A 1 73 ? -24.196 8.792 21.863 1.00 89.81 73 LEU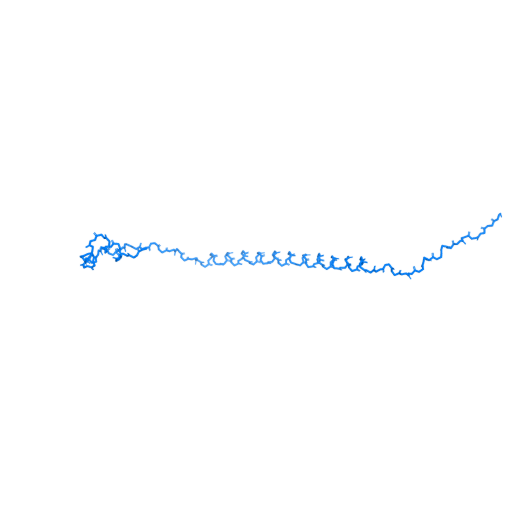 A N 1
ATOM 582 C CA . LEU A 1 73 ? -25.207 9.716 21.344 1.00 89.81 73 LEU A CA 1
ATOM 583 C C . LEU A 1 73 ? -26.557 9.034 21.065 1.00 89.81 73 LEU A C 1
ATOM 585 O O . LEU A 1 73 ? -27.609 9.619 21.302 1.00 89.81 73 LEU A O 1
ATOM 589 N N . LYS A 1 74 ? -26.541 7.797 20.551 1.00 82.69 74 LYS A N 1
ATOM 590 C CA . LYS A 1 74 ? -27.761 7.026 20.252 1.00 82.69 74 LYS A CA 1
ATOM 591 C C . LYS A 1 74 ? -28.440 6.444 21.485 1.00 82.69 74 LYS A C 1
ATOM 593 O O . LYS A 1 74 ? -29.594 6.033 21.382 1.00 82.69 74 LYS A O 1
ATOM 598 N N . ARG A 1 75 ? -27.754 6.362 22.629 1.00 68.81 75 ARG A N 1
ATOM 599 C CA . ARG A 1 75 ? -28.397 5.981 23.885 1.00 68.81 75 ARG A CA 1
ATOM 600 C C . ARG A 1 75 ? -29.374 7.111 24.231 1.00 68.81 75 ARG A C 1
ATOM 602 O O . ARG A 1 75 ? -28.907 8.215 24.501 1.00 68.81 75 ARG A O 1
ATOM 609 N N . PRO A 1 76 ? -30.703 6.876 24.227 1.00 59.28 76 PRO A N 1
ATOM 610 C CA . PRO A 1 76 ? -31.620 7.865 24.774 1.00 59.28 76 PRO A CA 1
ATOM 611 C C . PRO A 1 76 ? -31.145 8.123 26.197 1.00 59.28 76 PRO A C 1
ATOM 613 O O . PRO A 1 76 ? -30.787 7.153 26.876 1.00 59.28 76 PRO A O 1
ATOM 616 N N . ALA A 1 77 ? -31.082 9.391 26.619 1.00 58.75 77 ALA A N 1
ATOM 617 C CA . ALA A 1 77 ? -30.826 9.739 28.010 1.00 58.75 77 ALA A CA 1
ATOM 618 C C . ALA A 1 77 ? -31.710 8.819 28.848 1.00 58.75 77 ALA A C 1
ATOM 620 O O . ALA A 1 77 ? -32.937 8.929 28.799 1.00 58.75 77 ALA A O 1
ATOM 621 N N . ALA A 1 78 ? -31.104 7.814 29.488 1.00 55.41 78 ALA A N 1
ATOM 622 C CA . ALA A 1 78 ? -31.865 6.902 30.308 1.00 55.41 78 ALA A CA 1
ATOM 623 C C . ALA A 1 78 ? -32.562 7.816 31.306 1.00 55.41 78 ALA A C 1
ATOM 625 O O . ALA A 1 78 ? -31.884 8.606 31.966 1.00 55.41 78 ALA A O 1
ATOM 626 N N . GLN A 1 79 ? -33.894 7.776 31.324 1.00 54.38 79 GLN A N 1
ATOM 627 C CA . GLN A 1 79 ? -34.726 8.414 32.329 1.00 54.38 79 GLN A CA 1
ATOM 628 C C . GLN A 1 79 ? -34.342 7.837 33.699 1.00 54.38 79 GLN A C 1
ATOM 630 O O . GLN A 1 79 ? -35.019 6.989 34.264 1.00 54.38 79 GLN A O 1
ATOM 635 N N . GLY A 1 80 ? -33.197 8.253 34.220 1.00 49.66 80 GLY A N 1
ATOM 636 C CA . GLY A 1 80 ? -32.853 8.191 35.617 1.00 49.66 80 GLY A CA 1
ATOM 637 C C . GLY A 1 80 ? -33.315 9.514 36.187 1.00 49.66 80 GLY A C 1
ATOM 638 O O . GLY A 1 80 ? -32.807 10.558 35.785 1.00 49.66 80 GLY A O 1
ATOM 639 N N . LYS A 1 81 ? -34.327 9.454 37.058 1.00 52.44 81 LYS A N 1
ATOM 640 C CA . LYS A 1 81 ? -34.773 10.542 37.939 1.00 52.44 81 LYS A CA 1
ATOM 641 C C . LYS A 1 81 ? -33.635 11.535 38.226 1.00 52.44 81 LYS A C 1
AT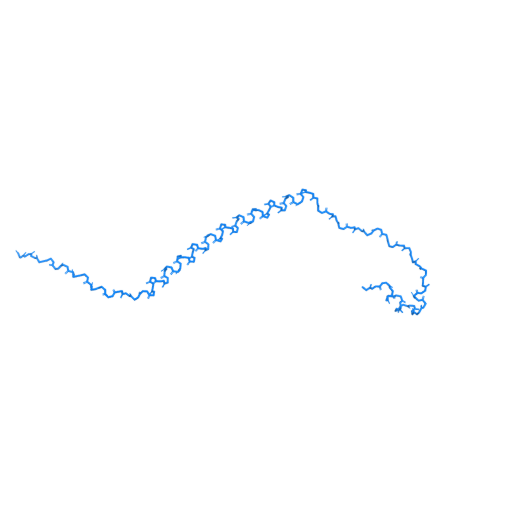OM 643 O O . LYS A 1 81 ? -32.565 11.073 38.632 1.00 52.44 81 LYS A O 1
ATOM 648 N N . PRO A 1 82 ? -33.849 12.859 38.099 1.00 50.06 82 PRO A N 1
ATOM 649 C CA . PRO A 1 82 ? -32.881 13.805 38.630 1.00 50.06 82 PRO A CA 1
ATOM 650 C C . PRO A 1 82 ? -32.683 13.466 40.109 1.00 50.06 82 PRO A C 1
ATOM 652 O O . PRO A 1 82 ? -33.656 13.347 40.859 1.00 50.06 82 PRO A O 1
ATOM 655 N N . ALA A 1 83 ? -31.434 13.213 40.501 1.00 56.28 83 ALA A N 1
ATOM 656 C CA . ALA A 1 83 ? -31.083 13.020 41.895 1.00 56.28 83 ALA A CA 1
ATOM 657 C C . ALA A 1 83 ? -31.647 14.210 42.679 1.00 56.28 83 ALA A C 1
ATOM 659 O O . ALA A 1 83 ? -31.367 15.363 42.349 1.00 56.28 83 ALA A O 1
ATOM 660 N N . SER A 1 84 ? -32.504 13.903 43.655 1.00 47.56 84 SER A N 1
ATOM 661 C CA . SER A 1 84 ? -33.146 14.867 44.541 1.00 47.56 84 SER A CA 1
ATOM 662 C C . SER A 1 84 ? -32.084 15.816 45.082 1.00 47.56 84 SER A C 1
ATOM 664 O O . SER A 1 84 ? -31.226 15.399 45.861 1.00 47.56 84 SER A O 1
ATOM 666 N N . ALA A 1 85 ? -32.122 17.078 44.651 1.00 52.16 85 ALA A N 1
ATOM 667 C CA . ALA A 1 85 ? -31.316 18.126 45.249 1.00 52.16 85 ALA A CA 1
ATOM 668 C C . ALA A 1 85 ? -31.648 18.145 46.745 1.00 52.16 85 ALA A C 1
ATOM 670 O O . ALA A 1 85 ? -32.781 18.410 47.140 1.00 52.16 85 ALA A O 1
ATOM 671 N N . SER A 1 86 ? -30.674 17.759 47.565 1.00 57.44 86 SER A N 1
ATOM 672 C CA . SER A 1 86 ? -30.773 17.790 49.018 1.00 57.44 86 SER A CA 1
ATOM 673 C C . SER A 1 86 ? -31.017 19.235 49.452 1.00 57.44 86 SER A C 1
ATOM 675 O O . SER A 1 86 ? -30.109 20.068 49.423 1.00 57.44 86 SER A O 1
ATOM 677 N N . SER A 1 87 ? -32.263 19.553 49.805 1.00 51.56 87 SER A N 1
ATOM 678 C CA . SER A 1 87 ? -32.605 20.792 50.492 1.00 51.56 87 SER A CA 1
ATOM 679 C C . SER A 1 87 ? -31.956 20.751 51.869 1.00 51.56 87 SER A C 1
ATOM 681 O O . SER A 1 87 ? -32.434 20.083 52.785 1.00 51.56 87 SER A O 1
ATOM 683 N N . LYS A 1 88 ? -30.838 21.464 52.009 1.00 48.72 88 LYS A N 1
ATOM 684 C CA . LYS A 1 88 ? -30.200 21.728 53.297 1.00 48.72 88 LYS A CA 1
ATOM 685 C C . LYS A 1 88 ? -31.148 22.610 54.117 1.00 48.72 88 LYS A C 1
ATOM 687 O O . LYS A 1 88 ? -31.185 23.826 53.974 1.00 48.72 88 LYS A O 1
ATOM 692 N N . SER A 1 89 ? -31.978 21.953 54.918 1.00 56.81 89 SER A N 1
ATOM 693 C CA . SER A 1 89 ? -32.809 22.541 55.963 1.00 56.81 89 SER A CA 1
ATOM 694 C C . SER A 1 89 ? -31.960 22.778 57.207 1.00 56.81 89 SER A C 1
ATOM 696 O O . SER A 1 89 ? -31.358 21.815 57.670 1.00 56.81 89 SER A O 1
ATOM 698 N N . SER A 1 90 ? -32.007 24.005 57.751 1.00 46.09 90 SER A N 1
ATOM 699 C CA . SER A 1 90 ? -31.963 24.397 59.183 1.00 46.09 90 SER A CA 1
ATOM 700 C C . SER A 1 90 ? -31.101 25.650 59.387 1.00 46.09 90 SER A C 1
ATOM 702 O O . SER A 1 90 ? -29.972 25.644 58.909 1.00 46.09 90 SER A O 1
ATOM 704 N N . LYS A 1 91 ? -31.457 26.700 60.136 1.00 50.75 91 LYS A N 1
ATOM 705 C CA . LYS A 1 91 ? -32.656 27.213 60.847 1.00 50.75 91 LYS A CA 1
ATOM 706 C C . LYS A 1 91 ? -32.249 28.639 61.362 1.00 50.75 91 LYS A C 1
ATOM 708 O O . LYS A 1 91 ? -31.072 28.963 61.206 1.00 50.75 91 LYS A O 1
ATOM 713 N N . PRO A 1 92 ? -33.175 29.481 61.874 1.00 57.03 92 PRO A N 1
ATOM 714 C CA . PRO A 1 92 ? -32.954 30.916 62.133 1.00 57.03 92 PRO A CA 1
ATOM 715 C C . PRO A 1 92 ? -31.977 31.229 63.270 1.00 57.03 92 PRO A C 1
ATOM 717 O O . PRO A 1 92 ? -31.793 30.354 64.146 1.00 57.03 92 PRO A O 1
#

Organism: NCBI:txid515499

Sequence (92 aa):
LHDWIKAWNADGPDGLNRKPGPKPGPRKLRPLATYDDKRSALALAKTRIAELERLVGRQQMDLDFFRQALRALKRPAAQGKPASASSKSSKP